Protein AF-0000000077141309 (afdb_homodimer)

Solvent-accessible surface area (backbone atoms only — not comparable to full-atom values): 9921 Å² total; per-residue (Å²): 133,82,77,75,79,78,80,72,70,80,77,68,76,68,70,74,71,60,68,68,66,64,57,69,70,70,73,78,65,66,49,45,68,89,78,40,61,59,68,61,52,51,50,50,42,52,62,64,41,98,41,42,61,44,78,77,42,79,47,78,46,75,51,88,95,36,58,27,34,38,39,37,33,34,36,48,36,58,109,135,80,79,74,80,79,81,74,68,79,76,68,77,69,69,74,70,67,68,66,74,62,62,71,70,68,72,80,66,65,52,46,68,87,78,41,61,59,67,61,52,50,51,49,42,54,63,64,41,98,41,40,62,44,77,76,42,78,46,76,48,75,50,88,95,35,59,25,34,40,39,37,32,34,36,47,37,58,109

Foldseek 3Di:
DPPDPPDPPPPDPPPPPPPPVCPVPVPPDEDDCVNPVVVVVVVVVVPPPQWDKDWPDWDWDDDPPDHIDIDTDIDTHHD/DPPDPPPPPPPPPPPPPPPPPVVVVVPPDEDDCVNPVVVVVVVVVVPPDQWDKDWPDWDWDDDPPDHIDIDTDIDTHHD

Sequence (158 aa):
MRKIPGDTLPKGMKIPAQELENEVKQEVEFITLKDANYVADIREAIENLPYDVEIEELVVKEARNEFPIVQMLLTIHSKMRKIPGDTLPKGMKIPAQELENEVKQEVEFITLKDANYVADIREAIENLPYDVEIEELVVKEARNEFPIVQMLLTIHSK

Organism: Thermoanaerobacter italicus (strain DSM 9252 / Ab9) (NCBI:txid580331)

Secondary structure (DSSP, 8-state):
----------------GGGTT-------PPP-TTT--HHHHHHHHHHTSSSEEEEEEEEEE--TTS--EEEEEEEEE--/----------------GGGTT-------PPP-TTT--HHHHHHHHHHTSSSEEEEEEEEEE--TTS--EEEEEEEEE--

Nearest PDB structures (foldseek):
  7aeb-assembly1_S  TM=5.407E-01  e=8.711E-01  Algoriphagus machipongonensis
  7aeb-assembly1_S  TM=5.550E-01  e=1.179E+00  Algoriphagus machipongonensis
  4b2j-assembly1_A  TM=4.251E-01  e=3.490E+00  Halobacterium salinarum R1
  8zl9-assembly1_D  TM=3.919E-01  e=9.693E+00  African swine fever virus

Structure (mmCIF, N/CA/C/O backbone):
data_AF-0000000077141309-model_v1
#
loop_
_entity.id
_entity.type
_entity.pdbx_description
1 polymer 'Uncharacterized protein'
#
loop_
_atom_site.group_PDB
_atom_site.id
_atom_site.type_symbol
_atom_site.label_atom_id
_atom_site.label_alt_id
_atom_site.label_comp_id
_atom_site.label_asym_id
_atom_site.label_entity_id
_atom_site.label_seq_id
_atom_site.pdbx_PDB_ins_code
_atom_site.Cartn_x
_atom_site.Cartn_y
_atom_site.Cartn_z
_atom_site.occupancy
_atom_site.B_iso_or_equiv
_atom_site.auth_seq_id
_atom_site.auth_comp_id
_atom_site.auth_asym_id
_atom_site.auth_atom_id
_atom_site.pdbx_PDB_model_num
ATOM 1 N N . MET A 1 1 ? -42.156 -76.562 -6.617 1 34.75 1 MET A N 1
ATOM 2 C CA . MET A 1 1 ? -42.062 -75.188 -6.164 1 34.75 1 MET A CA 1
ATOM 3 C C . MET A 1 1 ? -41.031 -74.375 -6.984 1 34.75 1 MET A C 1
ATOM 5 O O . MET A 1 1 ? -39.875 -74.812 -7.094 1 34.75 1 MET A O 1
ATOM 9 N N . ARG A 1 2 ? -41.5 -73.75 -8.102 1 36.56 2 ARG A N 1
ATOM 10 C CA . ARG A 1 2 ? -40.781 -73.125 -9.219 1 36.56 2 ARG A CA 1
ATOM 11 C C . ARG A 1 2 ? -39.906 -71.938 -8.742 1 36.56 2 ARG A C 1
ATOM 13 O O . ARG A 1 2 ? -40.438 -71 -8.188 1 36.56 2 ARG A O 1
ATOM 20 N N . LYS A 1 3 ? -38.75 -72.25 -8.078 1 40.41 3 LYS A N 1
ATOM 21 C CA . LYS A 1 3 ? -37.875 -71.188 -7.602 1 40.41 3 LYS A CA 1
ATOM 22 C C . LYS A 1 3 ? -37.656 -70.125 -8.68 1 40.41 3 LYS A C 1
ATOM 24 O O . LYS A 1 3 ? -37.312 -70.438 -9.82 1 40.41 3 LYS A O 1
ATOM 29 N N . ILE A 1 4 ? -38.406 -69 -8.578 1 39.88 4 ILE A N 1
ATOM 30 C CA . ILE A 1 4 ? -38.312 -67.875 -9.5 1 39.88 4 ILE A CA 1
ATOM 31 C C . ILE A 1 4 ? -36.875 -67.375 -9.562 1 39.88 4 ILE A C 1
ATOM 33 O O . ILE A 1 4 ? -36.219 -67.188 -8.531 1 39.88 4 ILE A O 1
ATOM 37 N N . PRO A 1 5 ? -36.156 -67.562 -10.695 1 38.41 5 PRO A N 1
ATOM 38 C CA . PRO A 1 5 ? -34.781 -67.125 -10.984 1 38.41 5 PRO A CA 1
ATOM 39 C C . PRO A 1 5 ? -34.531 -65.688 -10.648 1 38.41 5 PRO A C 1
ATOM 41 O O . PRO A 1 5 ? -35.438 -64.812 -10.758 1 38.41 5 PRO A O 1
ATOM 44 N N . GLY A 1 6 ? -33.875 -65.312 -9.477 1 37.34 6 GLY A N 1
ATOM 45 C CA . GLY A 1 6 ? -33.406 -64 -9.055 1 37.34 6 GLY A CA 1
ATOM 46 C C . GLY A 1 6 ? -32.938 -63.156 -10.203 1 37.34 6 GLY A C 1
ATOM 47 O O . GLY A 1 6 ? -32.375 -63.656 -11.188 1 37.34 6 GLY A O 1
ATOM 48 N N . ASP A 1 7 ? -33.688 -62.094 -10.555 1 38.88 7 ASP A N 1
ATOM 49 C CA . ASP A 1 7 ? -33.5 -61 -11.516 1 38.88 7 ASP A CA 1
ATOM 50 C C . ASP A 1 7 ? -32.094 -60.438 -11.422 1 38.88 7 ASP A C 1
ATOM 52 O O . ASP A 1 7 ? -31.672 -60 -10.352 1 38.88 7 ASP A O 1
ATOM 56 N N . THR A 1 8 ? -31.047 -61.031 -12.016 1 36.19 8 THR A N 1
ATOM 57 C CA . THR A 1 8 ? -29.703 -60.531 -12.258 1 36.19 8 THR A CA 1
ATOM 58 C C . THR A 1 8 ? -29.734 -59.094 -12.82 1 36.19 8 THR A C 1
ATOM 60 O O . THR A 1 8 ? -30.281 -58.875 -13.898 1 36.19 8 THR A O 1
ATOM 63 N N . LEU A 1 9 ? -30.094 -58.125 -11.922 1 39.19 9 LEU A N 1
ATOM 64 C CA . LEU A 1 9 ? -29.969 -56.75 -12.375 1 39.19 9 LEU A CA 1
ATOM 65 C C . LEU A 1 9 ? -28.719 -56.562 -13.227 1 39.19 9 LEU A C 1
ATOM 67 O O . LEU A 1 9 ? -27.688 -57.156 -12.945 1 39.19 9 LEU A O 1
ATOM 71 N N . PRO A 1 10 ? -28.953 -56.312 -14.477 1 37.38 10 PRO A N 1
ATOM 72 C CA . PRO A 1 10 ? -27.812 -56.094 -15.367 1 37.38 10 PRO A CA 1
ATOM 73 C C . PRO A 1 10 ? -26.766 -55.156 -14.773 1 37.38 10 PRO A C 1
ATOM 75 O O . PRO A 1 10 ? -27.109 -54.219 -14.07 1 37.38 10 PRO A O 1
ATOM 78 N N . LYS A 1 11 ? -25.609 -55.688 -14.391 1 38.94 11 LYS A N 1
ATOM 79 C CA . LYS A 1 11 ? -24.438 -55.125 -13.719 1 38.94 11 LYS A CA 1
ATOM 80 C C . LYS A 1 11 ? -24 -53.812 -14.344 1 38.94 11 LYS A C 1
ATOM 82 O O . LYS A 1 11 ? -23.375 -52.969 -13.688 1 38.94 11 LYS A O 1
ATOM 87 N N . GLY A 1 12 ? -24.109 -53.625 -15.648 1 37.28 12 GLY A N 1
ATOM 88 C CA . GLY A 1 12 ? -23 -52.906 -16.281 1 37.28 12 GLY A CA 1
ATOM 89 C C . GLY A 1 12 ? -23.109 -51.406 -16.141 1 37.28 12 GLY A C 1
ATOM 90 O O . GLY A 1 12 ? -22.438 -50.688 -16.875 1 37.28 12 GLY A O 1
ATOM 91 N N . MET A 1 13 ? -24.234 -50.844 -15.789 1 39.59 13 MET A N 1
ATOM 92 C CA . MET A 1 13 ? -24.094 -49.438 -16.188 1 39.59 13 MET A CA 1
ATOM 93 C C . MET A 1 13 ? -23.031 -48.75 -15.344 1 39.59 13 MET A C 1
ATOM 95 O O . MET A 1 13 ? -23.156 -48.656 -14.125 1 39.59 13 MET A O 1
ATOM 99 N N . LYS A 1 14 ? -21.766 -49.125 -15.562 1 36.81 14 LYS A N 1
ATOM 100 C CA . LYS A 1 14 ? -20.719 -48.312 -14.938 1 36.81 14 LYS A CA 1
ATOM 101 C C . LYS A 1 14 ? -20.984 -46.844 -15.125 1 36.81 14 LYS A C 1
ATOM 103 O O . LYS A 1 14 ? -21.156 -46.375 -16.25 1 36.81 14 LYS A O 1
ATOM 108 N N . ILE A 1 15 ? -21.891 -46.281 -14.336 1 40.81 15 ILE A N 1
ATOM 109 C CA . ILE A 1 15 ? -21.891 -44.812 -14.352 1 40.81 15 ILE A CA 1
ATOM 110 C C . ILE A 1 15 ? -20.453 -44.281 -14.297 1 40.81 15 ILE A C 1
ATOM 112 O O . ILE A 1 15 ? -19.656 -44.75 -13.469 1 40.81 15 ILE A O 1
ATOM 116 N N . PRO A 1 16 ? -19.875 -43.812 -15.523 1 38.94 16 PRO A N 1
ATOM 117 C CA . PRO A 1 16 ? -18.531 -43.25 -15.531 1 38.94 16 PRO A CA 1
ATOM 118 C C . PRO A 1 16 ? -18.266 -42.312 -14.359 1 38.94 16 PRO A C 1
ATOM 120 O O . PRO A 1 16 ? -19.094 -41.438 -14.078 1 38.94 16 PRO A O 1
ATOM 123 N N . ALA A 1 17 ? -17.922 -42.844 -13.258 1 44.03 17 ALA A N 1
ATOM 124 C CA . ALA A 1 17 ? -17.344 -42.031 -12.188 1 44.03 17 ALA A CA 1
ATOM 125 C C . ALA A 1 17 ? -16.453 -40.938 -12.758 1 44.03 17 ALA A C 1
ATOM 127 O O . ALA A 1 17 ? -15.695 -40.312 -12.023 1 44.03 17 ALA A O 1
ATOM 128 N N . GLN A 1 18 ? -16.391 -41.031 -14.102 1 42.16 18 GLN A N 1
ATOM 129 C CA . GLN A 1 18 ? -15.352 -40.125 -14.602 1 42.16 18 GLN A CA 1
ATOM 130 C C . GLN A 1 18 ? -15.602 -38.688 -14.156 1 42.16 18 GLN A C 1
ATOM 132 O O . GLN A 1 18 ? -14.68 -37.875 -14.141 1 42.16 18 GLN A O 1
ATOM 137 N N . GLU A 1 19 ? -16.938 -38.344 -14.188 1 42.16 19 GLU A N 1
ATOM 138 C CA . GLU A 1 19 ? -17.016 -36.875 -14.336 1 42.16 19 GLU A CA 1
ATOM 139 C C . GLU A 1 19 ? -16.516 -36.188 -13.078 1 42.16 19 GLU A C 1
ATOM 141 O O . GLU A 1 19 ? -16.422 -34.938 -13.055 1 42.16 19 GLU A O 1
ATOM 146 N N . LEU A 1 20 ? -16.828 -36.844 -11.945 1 42.56 20 LEU A N 1
ATOM 147 C CA . LEU A 1 20 ? -16.734 -35.875 -10.844 1 42.56 20 LEU A CA 1
ATOM 148 C C . LEU A 1 20 ? -15.312 -35.375 -10.68 1 42.56 20 LEU A C 1
ATOM 150 O O . LEU A 1 20 ? -15.07 -34.438 -9.93 1 42.56 20 LEU A O 1
ATOM 154 N N . GLU A 1 21 ? -14.414 -36.406 -10.891 1 41.47 21 GLU A N 1
ATOM 155 C CA . GLU A 1 21 ? -13.102 -36 -10.422 1 41.47 21 GLU A CA 1
ATOM 156 C C . GLU A 1 21 ? -12.578 -34.812 -11.227 1 41.47 21 GLU A C 1
ATOM 158 O O . GLU A 1 21 ? -11.398 -34.469 -11.156 1 41.47 21 GLU A O 1
ATOM 163 N N . ASN A 1 22 ? -13.156 -34.594 -12.414 1 40.66 22 ASN A N 1
ATOM 164 C CA . ASN A 1 22 ? -12.523 -33.406 -12.961 1 40.66 22 ASN A CA 1
ATOM 165 C C . ASN A 1 22 ? -12.539 -32.25 -11.969 1 40.66 22 ASN A C 1
ATOM 167 O O . ASN A 1 22 ? -13.453 -31.422 -11.992 1 40.66 22 ASN A O 1
ATOM 171 N N . GLU A 1 23 ? -12.852 -32.438 -10.711 1 44.41 23 GLU A N 1
ATOM 172 C CA . GLU A 1 23 ? -12.492 -31.281 -9.898 1 44.41 23 GLU A CA 1
ATOM 173 C C . GLU A 1 23 ? -11.266 -30.562 -10.461 1 44.41 23 GLU A C 1
ATOM 175 O O . GLU A 1 23 ? -10.188 -31.156 -10.562 1 44.41 23 GLU A O 1
ATOM 180 N N . VAL A 1 24 ? -11.344 -29.984 -11.562 1 46.28 24 VAL A N 1
ATOM 181 C CA . VAL A 1 24 ? -10.352 -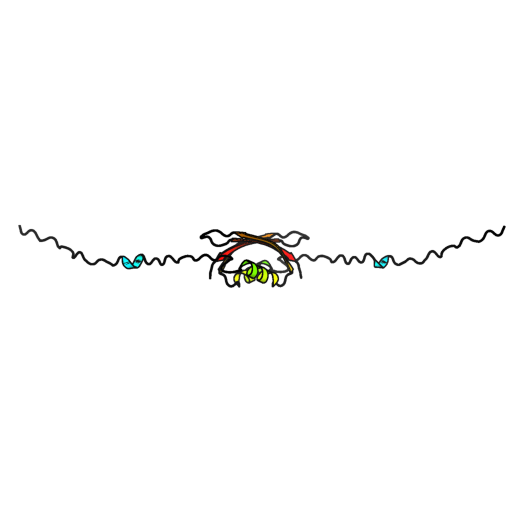29.047 -12.086 1 46.28 24 VAL A CA 1
ATOM 182 C C . VAL A 1 24 ? -9.5 -28.5 -10.938 1 46.28 24 VAL A C 1
ATOM 184 O O . VAL A 1 24 ? -10 -27.797 -10.062 1 46.28 24 VAL A O 1
ATOM 187 N N . LYS A 1 25 ? -8.812 -29.312 -10.156 1 50.09 25 LYS A N 1
ATOM 188 C CA . LYS A 1 25 ? -7.785 -28.719 -9.305 1 50.09 25 LYS A CA 1
ATOM 189 C C . LYS A 1 25 ? -7.277 -27.406 -9.883 1 50.09 25 LYS A C 1
ATOM 191 O O . LYS A 1 25 ? -6.652 -27.391 -10.945 1 50.09 25 LYS A O 1
ATOM 196 N N . GLN A 1 26 ? -7.977 -26.406 -10.008 1 55.06 26 GLN A N 1
ATOM 197 C CA . GLN A 1 26 ? -7.445 -25.094 -10.359 1 55.06 26 GLN A CA 1
ATOM 198 C C . GLN A 1 26 ? -6.059 -24.891 -9.766 1 55.06 26 GLN A C 1
ATOM 200 O O . GLN A 1 26 ? -5.902 -24.859 -8.539 1 55.06 26 GLN A O 1
ATOM 205 N N . GLU A 1 27 ? -5.195 -25.578 -10.383 1 64.31 27 GLU A N 1
ATOM 206 C CA . GLU A 1 27 ? -3.801 -25.328 -10.031 1 64.31 27 GLU A CA 1
ATOM 207 C C . GLU A 1 27 ? -3.572 -23.875 -9.664 1 64.31 27 GLU A C 1
ATOM 209 O O . GLU A 1 27 ? -3.846 -22.969 -10.469 1 64.31 27 GLU A O 1
ATOM 214 N N . VAL A 1 28 ? -3.789 -23.578 -8.414 1 76.38 28 VAL A N 1
ATOM 215 C CA . VAL A 1 28 ? -3.451 -22.234 -7.945 1 76.38 28 VAL A CA 1
ATOM 216 C C . VAL A 1 28 ? -2.018 -21.891 -8.352 1 76.38 28 VAL A C 1
ATOM 218 O O . VAL A 1 28 ? -1.086 -22.641 -8.047 1 76.38 28 VAL A O 1
ATOM 221 N N . GLU A 1 29 ? -1.927 -21.078 -9.359 1 83.19 29 GLU A N 1
ATOM 222 C CA . GLU A 1 29 ? -0.601 -20.594 -9.742 1 83.19 29 GLU A CA 1
ATOM 223 C C . GLU A 1 29 ? -0.151 -19.453 -8.836 1 83.19 29 GLU A C 1
ATOM 225 O O . GLU A 1 29 ? -0.877 -18.484 -8.656 1 83.19 29 GLU A O 1
ATOM 230 N N . PHE A 1 30 ? 0.961 -19.609 -8.266 1 87.62 30 PHE A N 1
ATOM 231 C CA . PHE A 1 30 ? 1.542 -18.594 -7.406 1 87.62 30 PHE A CA 1
ATOM 232 C C . PHE A 1 30 ? 2.488 -17.688 -8.195 1 87.62 30 PHE A C 1
ATOM 234 O O . PHE A 1 30 ? 3.254 -18.172 -9.031 1 87.62 30 PHE A O 1
ATOM 241 N N . ILE A 1 31 ? 2.344 -16.484 -8.031 1 88.06 31 ILE A N 1
ATOM 242 C CA . ILE A 1 31 ? 3.232 -15.516 -8.672 1 88.06 31 ILE A CA 1
ATOM 243 C C . ILE A 1 31 ? 4.406 -15.203 -7.746 1 88.06 31 ILE A C 1
ATOM 245 O O . ILE A 1 31 ? 4.266 -15.227 -6.52 1 88.06 31 ILE A O 1
ATOM 249 N N . THR A 1 32 ? 5.531 -14.945 -8.312 1 89.75 32 THR A N 1
ATOM 250 C CA . THR A 1 32 ? 6.715 -14.5 -7.586 1 89.75 32 THR A CA 1
ATOM 251 C C . THR A 1 32 ? 7.262 -13.211 -8.18 1 89.75 32 THR A C 1
ATOM 253 O O . THR A 1 32 ? 6.832 -12.781 -9.25 1 89.75 32 THR A O 1
ATOM 256 N N . LEU A 1 33 ? 8.203 -12.609 -7.375 1 91.44 33 LEU A N 1
ATOM 257 C CA . LEU A 1 33 ? 8.836 -11.398 -7.879 1 91.44 33 LEU A CA 1
ATOM 258 C C . LEU A 1 33 ? 9.625 -11.68 -9.148 1 91.44 33 LEU A C 1
ATOM 260 O O . LEU A 1 33 ? 9.867 -10.773 -9.953 1 91.44 33 LEU A O 1
ATOM 264 N N . LYS A 1 34 ? 10.023 -12.93 -9.297 1 88.62 34 LYS A N 1
ATOM 265 C CA . LYS A 1 34 ? 10.734 -13.305 -10.516 1 88.62 34 LYS A CA 1
ATOM 266 C C . LYS A 1 34 ? 9.797 -13.281 -11.719 1 88.62 34 LYS A C 1
ATOM 268 O O . LYS A 1 34 ? 10.227 -12.969 -12.836 1 88.62 34 LYS A O 1
ATOM 273 N N . ASP A 1 35 ? 8.555 -13.523 -11.5 1 87.31 35 ASP A N 1
ATOM 274 C CA . ASP A 1 35 ? 7.547 -13.562 -12.562 1 87.31 35 ASP A CA 1
ATOM 275 C C . ASP A 1 35 ? 7.055 -12.156 -12.891 1 87.31 35 ASP A C 1
ATOM 277 O O . ASP A 1 35 ? 6.793 -11.844 -14.055 1 87.31 35 ASP A O 1
ATOM 281 N N . ALA A 1 36 ? 6.922 -11.336 -11.875 1 88.19 36 ALA A N 1
ATOM 282 C CA . ALA A 1 36 ? 6.41 -9.977 -11.984 1 88.19 36 ALA A CA 1
ATOM 283 C C . ALA A 1 36 ? 6.996 -9.078 -10.898 1 88.19 36 ALA A C 1
ATOM 285 O O . ALA A 1 36 ? 7.129 -9.5 -9.742 1 88.19 36 ALA A O 1
ATOM 286 N N . ASN A 1 37 ? 7.34 -7.906 -11.336 1 94.06 37 ASN A N 1
ATOM 287 C CA . ASN A 1 37 ? 7.832 -6.945 -10.352 1 94.06 37 ASN A CA 1
ATOM 288 C C . ASN A 1 37 ? 6.695 -6.141 -9.734 1 94.06 37 ASN A C 1
ATOM 290 O O . ASN A 1 37 ? 6.578 -4.938 -9.969 1 94.06 37 ASN A O 1
ATOM 294 N N . TYR A 1 38 ? 5.918 -6.816 -8.891 1 94.75 38 TYR A N 1
ATOM 295 C CA . TYR A 1 38 ? 4.75 -6.172 -8.305 1 94.75 38 TYR A CA 1
ATOM 296 C C . TYR A 1 38 ? 5.156 -5.145 -7.254 1 94.75 38 TYR A C 1
ATOM 298 O O . TYR A 1 38 ? 4.383 -4.242 -6.93 1 94.75 38 TYR A O 1
ATOM 306 N N . VAL A 1 39 ? 6.41 -5.25 -6.738 1 95.19 39 VAL A N 1
ATOM 307 C CA . VAL A 1 39 ? 6.906 -4.25 -5.793 1 95.19 39 VAL A CA 1
ATOM 308 C C . VAL A 1 39 ? 7.074 -2.908 -6.504 1 95.19 39 VAL A C 1
ATOM 310 O O . VAL A 1 39 ? 6.641 -1.872 -5.992 1 95.19 39 VAL A O 1
ATOM 313 N N . ALA A 1 40 ? 7.652 -2.951 -7.664 1 95.88 40 ALA A N 1
ATOM 314 C CA . ALA A 1 40 ? 7.84 -1.732 -8.453 1 95.88 40 ALA A CA 1
ATOM 315 C C . ALA A 1 40 ? 6.5 -1.144 -8.875 1 95.88 40 ALA A C 1
ATOM 317 O O . ALA A 1 40 ? 6.312 0.075 -8.844 1 95.88 40 ALA A O 1
ATOM 318 N N . ASP A 1 41 ? 5.582 -2.029 -9.25 1 96.25 41 ASP A N 1
ATOM 319 C CA . ASP A 1 41 ? 4.262 -1.582 -9.688 1 96.25 41 ASP A CA 1
ATOM 320 C C . ASP A 1 41 ? 3.506 -0.916 -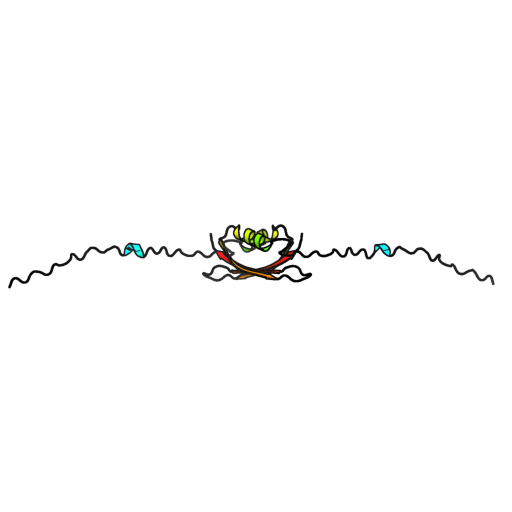8.539 1 96.25 41 ASP A C 1
ATOM 322 O O . ASP A 1 41 ? 2.885 0.132 -8.727 1 96.25 41 ASP A O 1
ATOM 326 N N . ILE A 1 42 ? 3.578 -1.479 -7.359 1 96.81 42 ILE A N 1
ATOM 327 C CA . ILE A 1 42 ? 2.924 -0.935 -6.172 1 96.81 42 ILE A CA 1
ATOM 328 C C . ILE A 1 42 ? 3.516 0.433 -5.84 1 96.81 42 ILE A C 1
ATOM 330 O O . ILE A 1 42 ? 2.781 1.39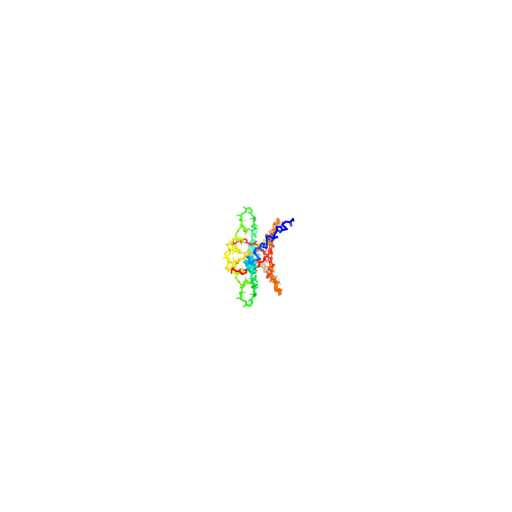2 -5.598 1 96.81 42 ILE A O 1
ATOM 334 N N . ARG A 1 43 ? 4.848 0.561 -5.844 1 96.5 43 ARG A N 1
ATOM 335 C CA . ARG A 1 43 ? 5.52 1.823 -5.562 1 96.5 43 ARG A CA 1
ATOM 336 C C . ARG A 1 43 ? 5.086 2.908 -6.543 1 96.5 43 ARG A C 1
ATOM 338 O O . ARG A 1 43 ? 4.781 4.031 -6.137 1 96.5 43 ARG A O 1
ATOM 345 N N . GLU A 1 44 ? 5.062 2.529 -7.719 1 96.88 44 GLU A N 1
ATOM 346 C CA . GLU A 1 44 ? 4.668 3.482 -8.75 1 96.88 44 GLU A CA 1
ATOM 347 C C . GLU A 1 44 ? 3.227 3.945 -8.555 1 96.88 44 GLU A C 1
ATOM 349 O O . GLU A 1 44 ? 2.928 5.133 -8.688 1 96.88 44 GLU A O 1
ATOM 354 N N . ALA A 1 45 ? 2.367 3.035 -8.289 1 96.81 45 ALA A N 1
ATOM 355 C CA . ALA A 1 45 ? 0.967 3.373 -8.047 1 96.81 45 ALA A CA 1
ATOM 356 C C . ALA A 1 45 ? 0.833 4.363 -6.895 1 96.81 45 ALA A C 1
ATOM 358 O O . ALA A 1 45 ? 0.061 5.324 -6.977 1 96.81 45 ALA A O 1
ATOM 359 N N . ILE A 1 46 ? 1.63 4.121 -5.824 1 96.56 46 ILE A N 1
ATOM 360 C CA . ILE A 1 46 ? 1.565 4.953 -4.629 1 96.56 46 ILE A CA 1
ATOM 361 C C . ILE A 1 46 ? 2.176 6.324 -4.918 1 96.56 46 ILE A C 1
ATOM 363 O O . ILE A 1 46 ? 1.654 7.348 -4.473 1 96.56 46 ILE A O 1
ATOM 367 N N . GLU A 1 47 ? 3.184 6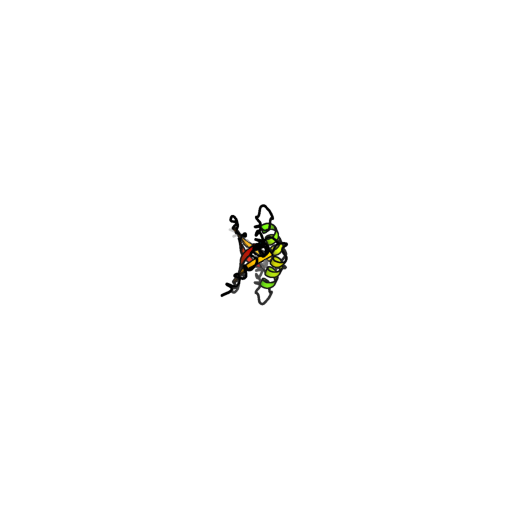.379 -5.695 1 94 47 GLU A N 1
ATOM 368 C CA . GLU A 1 47 ? 3.877 7.625 -6.02 1 94 47 GLU A CA 1
ATOM 369 C C . GLU A 1 47 ? 3.037 8.5 -6.941 1 94 47 GLU A C 1
ATOM 371 O O . GLU A 1 47 ? 3.266 9.711 -7.039 1 94 47 GLU A O 1
ATOM 376 N N . ASN A 1 48 ? 2.129 7.898 -7.535 1 95.88 48 ASN A N 1
ATOM 377 C CA . ASN A 1 48 ? 1.304 8.633 -8.484 1 95.88 48 ASN A CA 1
ATOM 378 C C . ASN A 1 48 ? 0.047 9.195 -7.82 1 95.88 48 ASN A C 1
ATOM 380 O O . ASN A 1 48 ? -0.765 9.852 -8.477 1 95.88 48 ASN A O 1
ATOM 384 N N . LEU A 1 49 ? -0.093 8.969 -6.617 1 95.75 49 LEU A N 1
ATOM 385 C CA . LEU A 1 49 ? -1.213 9.547 -5.883 1 95.75 49 LEU A CA 1
ATOM 386 C C . LEU A 1 49 ? -1.104 11.07 -5.844 1 95.75 49 LEU A C 1
ATOM 388 O O . LEU A 1 49 ? -0.008 11.617 -5.961 1 95.75 49 LEU A O 1
ATOM 392 N N . PRO A 1 50 ? -2.217 11.758 -5.699 1 93.81 50 PRO A N 1
ATOM 393 C CA . PRO A 1 50 ? -2.191 13.219 -5.648 1 93.81 50 PRO A CA 1
ATOM 394 C C . PRO A 1 50 ? -1.726 13.758 -4.297 1 93.81 50 PRO A C 1
ATOM 396 O O . PRO A 1 50 ? -2.184 14.812 -3.855 1 93.81 50 PRO A O 1
ATOM 399 N N . TYR A 1 51 ? -0.904 12.969 -3.617 1 93.31 51 TYR A N 1
ATOM 400 C CA . TYR A 1 51 ? -0.25 13.297 -2.355 1 93.31 51 TYR A CA 1
ATOM 401 C C . TYR A 1 51 ? 1.251 13.047 -2.438 1 93.31 51 TYR A C 1
ATOM 403 O O . TYR A 1 51 ? 1.721 12.344 -3.34 1 93.31 51 TYR A O 1
ATOM 411 N N . ASP A 1 52 ? 1.895 13.75 -1.562 1 93.25 52 ASP A N 1
ATOM 412 C CA . ASP A 1 52 ? 3.273 13.336 -1.327 1 93.25 52 ASP A CA 1
ATOM 413 C C . ASP A 1 52 ? 3.338 12.195 -0.315 1 93.25 52 ASP A C 1
ATOM 415 O O . ASP A 1 52 ? 3.047 12.391 0.867 1 93.25 52 ASP A O 1
ATOM 419 N N . VAL A 1 53 ? 3.619 11.062 -0.812 1 95.31 53 VAL A N 1
ATOM 420 C CA . VAL A 1 53 ? 3.623 9.875 0.037 1 95.31 53 VAL A CA 1
ATOM 421 C C . VAL A 1 53 ? 5.059 9.398 0.26 1 95.31 53 VAL A C 1
ATOM 423 O O . VAL A 1 53 ? 5.832 9.273 -0.693 1 95.31 53 VAL A O 1
ATOM 426 N N . GLU A 1 54 ? 5.379 9.242 1.458 1 95.56 54 GLU A N 1
ATOM 427 C CA . GLU A 1 54 ? 6.66 8.648 1.816 1 95.56 54 GLU A CA 1
ATOM 428 C C . GLU A 1 54 ? 6.492 7.188 2.225 1 95.56 54 GLU A C 1
ATOM 430 O O . GLU A 1 54 ? 5.77 6.883 3.178 1 95.56 54 GLU A O 1
ATOM 435 N N . ILE A 1 55 ? 7.188 6.332 1.504 1 96.62 55 ILE A N 1
ATOM 436 C CA . ILE A 1 55 ? 7.184 4.922 1.874 1 96.62 55 ILE A CA 1
ATOM 437 C C . ILE A 1 55 ? 8.266 4.656 2.916 1 96.62 55 ILE A C 1
ATOM 439 O O . ILE A 1 55 ? 9.461 4.688 2.602 1 96.62 55 ILE A O 1
ATOM 443 N N . GLU A 1 56 ? 7.867 4.332 4.062 1 96.38 56 GLU A N 1
ATOM 444 C CA . GLU A 1 56 ? 8.797 4.133 5.168 1 96.38 56 GLU A CA 1
ATOM 445 C C . GLU A 1 56 ? 9.336 2.705 5.191 1 96.38 56 GLU A C 1
ATOM 447 O O . GLU A 1 56 ? 10.477 2.469 5.598 1 96.38 56 GLU A O 1
ATOM 452 N N . GLU A 1 57 ? 8.391 1.868 4.949 1 97.19 57 GLU A N 1
ATOM 453 C CA . GLU A 1 57 ? 8.734 0.45 4.957 1 97.19 57 GLU A CA 1
ATOM 454 C C . GLU A 1 57 ? 7.957 -0.313 3.887 1 97.19 57 GLU A C 1
ATOM 456 O O . GLU A 1 57 ? 6.77 -0.06 3.674 1 97.19 57 GLU A O 1
ATOM 461 N N . LEU A 1 58 ? 8.578 -1.211 3.191 1 96.62 58 LEU A N 1
ATOM 462 C CA . LEU A 1 58 ? 7.988 -2.162 2.258 1 96.62 58 LEU A CA 1
ATOM 463 C C . LEU A 1 58 ? 8.703 -3.506 2.324 1 96.62 58 LEU A C 1
ATOM 465 O O . LEU A 1 58 ? 9.875 -3.611 1.945 1 96.62 58 LEU A O 1
ATOM 469 N N . VAL A 1 59 ? 8.031 -4.461 2.893 1 97 59 VAL A N 1
ATOM 470 C CA . VAL A 1 59 ? 8.609 -5.789 3.098 1 97 59 VAL A CA 1
ATOM 471 C C . VAL A 1 59 ? 7.805 -6.828 2.322 1 97 59 VAL A C 1
ATOM 473 O O . VAL A 1 59 ? 6.574 -6.852 2.398 1 97 59 VAL A O 1
ATOM 476 N N . VAL A 1 60 ? 8.508 -7.609 1.636 1 97.12 60 VAL A N 1
ATOM 477 C CA . VAL A 1 60 ? 7.867 -8.68 0.876 1 97.12 60 VAL A CA 1
ATOM 478 C C . VAL A 1 60 ? 8.211 -10.031 1.498 1 97.12 60 VAL A C 1
ATOM 480 O O . VAL A 1 60 ? 9.367 -10.297 1.814 1 97.12 60 VAL A O 1
ATOM 483 N N . LYS A 1 61 ? 7.215 -10.805 1.687 1 96.5 61 LYS A N 1
ATOM 484 C CA . LYS A 1 61 ? 7.398 -12.18 2.125 1 96.5 61 LYS A CA 1
ATOM 485 C C . LYS A 1 61 ? 6.938 -13.164 1.055 1 96.5 61 LYS A C 1
ATOM 487 O O . LYS A 1 61 ? 5.754 -13.203 0.705 1 96.5 61 LYS A O 1
ATOM 492 N N . GLU A 1 62 ? 7.848 -13.883 0.515 1 94.5 62 GLU A N 1
ATOM 493 C CA . GLU A 1 62 ? 7.539 -14.938 -0.444 1 94.5 62 GLU A CA 1
ATOM 494 C C . GLU A 1 62 ? 7.84 -16.312 0.136 1 94.5 62 GLU A C 1
A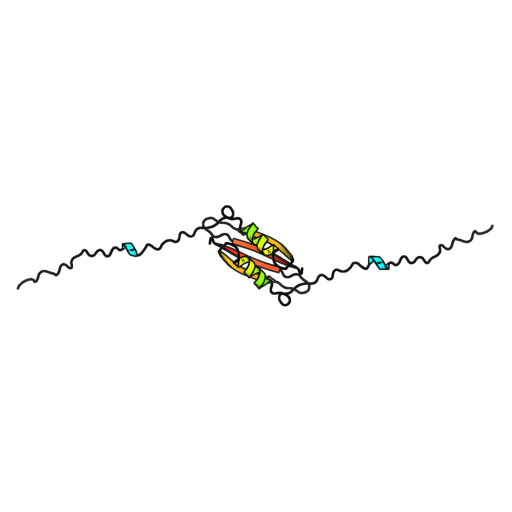TOM 496 O O . GLU A 1 62 ? 8.82 -16.484 0.861 1 94.5 62 GLU A O 1
ATOM 501 N N . ALA A 1 63 ? 7.016 -17.172 -0.076 1 91 63 ALA A N 1
ATOM 502 C CA . ALA A 1 63 ? 7.223 -18.562 0.311 1 91 63 ALA A CA 1
ATOM 503 C C . ALA A 1 63 ? 6.734 -19.516 -0.78 1 91 63 ALA A C 1
ATOM 505 O O . ALA A 1 63 ? 5.93 -19.125 -1.631 1 91 63 ALA A O 1
ATOM 506 N N . ARG A 1 64 ? 7.324 -20.641 -0.779 1 88.81 64 ARG A N 1
ATOM 507 C CA . ARG A 1 64 ? 6.922 -21.641 -1.76 1 88.81 64 ARG A CA 1
ATOM 508 C C . ARG A 1 64 ? 5.453 -22.016 -1.594 1 88.81 64 ARG A C 1
ATOM 510 O O . ARG A 1 64 ? 4.977 -22.203 -0.472 1 88.81 64 ARG A O 1
ATOM 517 N N . ASN A 1 65 ? 4.75 -22.016 -2.703 1 88.12 65 ASN A N 1
ATOM 518 C CA . ASN A 1 65 ? 3.348 -22.406 -2.758 1 88.12 65 ASN A CA 1
ATOM 519 C C . ASN A 1 65 ? 2.473 -21.5 -1.899 1 88.12 65 ASN A C 1
ATOM 521 O O . ASN A 1 65 ? 1.528 -21.969 -1.257 1 88.12 65 ASN A O 1
ATOM 525 N N . GLU A 1 66 ? 2.9 -20.406 -1.64 1 90.94 66 GLU A N 1
ATOM 526 C CA . GLU A 1 66 ? 2.121 -19.375 -0.965 1 90.94 66 GLU A CA 1
ATOM 527 C C . GLU A 1 66 ? 2.059 -18.094 -1.798 1 90.94 66 GLU A C 1
ATOM 529 O O . GLU A 1 66 ? 2.979 -17.797 -2.564 1 90.94 66 GLU A O 1
ATOM 534 N N . PHE A 1 67 ? 0.993 -17.422 -1.682 1 94.69 67 PHE A N 1
ATOM 535 C CA . PHE A 1 67 ? 0.932 -16.109 -2.303 1 94.69 67 PHE A CA 1
ATOM 536 C C . PHE A 1 67 ? 1.854 -15.125 -1.587 1 94.69 67 PHE A C 1
ATOM 538 O O . PHE A 1 67 ? 1.938 -15.125 -0.357 1 94.69 67 PHE A O 1
ATOM 545 N N . PRO A 1 68 ? 2.537 -14.336 -2.303 1 96.69 68 PRO A N 1
ATOM 546 C CA . PRO A 1 68 ? 3.371 -13.312 -1.659 1 96.69 68 PRO A CA 1
ATOM 547 C C . PRO A 1 68 ? 2.564 -12.359 -0.785 1 96.69 68 PRO A C 1
ATOM 549 O O . PRO A 1 68 ? 1.442 -11.984 -1.141 1 96.69 68 PRO A O 1
ATOM 552 N N . ILE A 1 69 ? 3.158 -11.977 0.318 1 96.69 69 ILE A N 1
ATOM 553 C CA . ILE A 1 69 ? 2.588 -10.984 1.22 1 96.69 69 ILE A CA 1
ATOM 554 C C . ILE A 1 69 ? 3.449 -9.727 1.21 1 96.69 69 ILE A C 1
ATOM 556 O O . ILE A 1 69 ? 4.676 -9.805 1.312 1 96.69 69 ILE A O 1
ATOM 560 N N . VAL A 1 70 ? 2.783 -8.57 1.053 1 97.56 70 VAL A N 1
ATOM 561 C CA . VAL A 1 70 ? 3.475 -7.289 1.073 1 97.56 70 VAL A CA 1
ATOM 562 C C . VAL A 1 70 ? 2.996 -6.461 2.266 1 97.56 70 VAL A C 1
ATOM 564 O O . VAL A 1 70 ? 1.795 -6.25 2.439 1 97.56 70 VAL A O 1
ATOM 567 N N . GLN A 1 71 ? 3.943 -6.082 3.088 1 97.69 71 GLN A N 1
ATOM 568 C CA . GLN A 1 71 ? 3.688 -5.156 4.188 1 97.69 71 GLN A CA 1
ATOM 569 C C . GLN A 1 71 ? 4.289 -3.781 3.9 1 97.69 71 GLN A C 1
ATOM 571 O O . GLN A 1 71 ? 5.473 -3.672 3.58 1 97.69 71 GLN A O 1
ATOM 576 N N . MET A 1 72 ? 3.404 -2.754 4.043 1 97.88 72 MET A N 1
ATOM 577 C CA . MET A 1 72 ? 3.895 -1.41 3.752 1 97.88 72 MET A CA 1
ATOM 578 C C . MET A 1 72 ? 3.498 -0.435 4.855 1 97.88 72 MET A C 1
ATOM 580 O O . MET A 1 72 ? 2.42 -0.559 5.438 1 97.88 72 MET A O 1
ATOM 584 N N . LEU A 1 73 ? 4.406 0.448 5.105 1 97.75 73 LEU A N 1
ATOM 585 C CA . LEU A 1 73 ? 4.184 1.602 5.969 1 97.75 73 LEU A CA 1
ATOM 586 C C . LEU A 1 73 ? 4.379 2.904 5.199 1 97.75 73 LEU A C 1
ATOM 588 O O . LEU A 1 73 ? 5.449 3.143 4.637 1 97.75 73 LEU A O 1
ATOM 592 N N . LEU A 1 74 ? 3.342 3.727 5.188 1 97.62 74 LEU A N 1
ATOM 593 C CA . LEU A 1 74 ? 3.334 4.965 4.418 1 97.62 74 LEU A CA 1
ATOM 594 C C . LEU A 1 74 ? 3.09 6.168 5.324 1 97.62 74 LEU A C 1
ATOM 596 O O . LEU A 1 74 ? 2.299 6.09 6.266 1 97.62 74 LEU A O 1
ATOM 600 N N . THR A 1 75 ? 3.734 7.23 5.023 1 97.12 75 THR A N 1
ATOM 601 C CA . THR A 1 75 ? 3.4 8.531 5.594 1 97.12 75 THR A CA 1
ATOM 602 C C . THR A 1 75 ? 2.832 9.461 4.523 1 97.12 75 THR A C 1
ATOM 604 O O . THR A 1 75 ? 3.389 9.57 3.43 1 97.12 75 THR A O 1
ATOM 607 N N . ILE A 1 76 ? 1.727 10.078 4.883 1 95.44 76 ILE A N 1
ATOM 608 C CA . ILE A 1 76 ? 1.024 10.914 3.914 1 95.44 76 ILE A CA 1
ATOM 609 C C . ILE A 1 76 ? 1.296 12.391 4.211 1 95.44 76 ILE A C 1
ATOM 611 O O . ILE A 1 76 ? 1.087 12.852 5.332 1 95.44 76 ILE A O 1
ATOM 615 N N . HIS A 1 77 ? 1.782 13.086 3.121 1 92.25 77 HIS A N 1
ATOM 616 C CA . HIS A 1 77 ? 2.035 14.523 3.193 1 92.25 77 HIS A CA 1
ATOM 617 C C . HIS A 1 77 ? 1.112 15.297 2.256 1 92.25 77 HIS A C 1
ATOM 619 O O . HIS A 1 77 ? 0.713 14.773 1.209 1 92.25 77 HIS A O 1
ATOM 625 N N . SER A 1 78 ? 0.74 16.406 2.771 1 82.69 78 SER A N 1
ATOM 626 C CA . SER A 1 78 ? 0.039 17.281 1.835 1 82.69 78 SER A CA 1
ATOM 627 C C . SER A 1 78 ? 0.976 17.781 0.745 1 82.69 78 SER A C 1
ATOM 629 O O . SER A 1 78 ? 2.16 18.016 0.998 1 82.69 78 SER A O 1
ATOM 631 N N . LYS A 1 79 ? 0.469 17.688 -0.501 1 76.75 79 LYS A N 1
ATOM 632 C CA . LYS A 1 79 ? 1.292 18.266 -1.557 1 76.75 79 LYS A CA 1
ATOM 633 C C . LYS A 1 79 ? 1.309 19.797 -1.462 1 76.75 79 LYS A C 1
ATOM 635 O O . LYS A 1 79 ? 0.328 20.406 -1.034 1 76.75 79 LYS A O 1
ATOM 640 N N . MET B 1 1 ? 49.188 69.188 25.094 1 34.53 1 MET B N 1
ATOM 641 C CA . MET B 1 1 ? 48.875 67.75 24.891 1 34.53 1 MET B CA 1
ATOM 642 C C . MET B 1 1 ? 47.438 67.562 24.469 1 34.53 1 MET B C 1
ATOM 644 O O . MET B 1 1 ? 46.5 67.875 25.234 1 34.53 1 MET B O 1
ATOM 648 N N . ARG B 1 2 ? 47.156 67.875 23.156 1 36.34 2 ARG B N 1
ATOM 649 C CA . ARG B 1 2 ? 45.875 67.938 22.469 1 36.34 2 ARG B CA 1
ATOM 650 C C . ARG B 1 2 ? 45.156 66.625 22.484 1 36.34 2 ARG B C 1
ATOM 652 O O . ARG B 1 2 ? 45.688 65.625 22 1 36.34 2 ARG B O 1
ATOM 659 N N . LYS B 1 3 ? 44.469 66.312 23.594 1 40.53 3 LYS B N 1
ATOM 660 C CA . LYS B 1 3 ? 43.625 65.125 23.703 1 40.53 3 LYS B CA 1
ATOM 661 C C . LYS B 1 3 ? 42.719 64.938 22.469 1 40.53 3 LYS B C 1
ATOM 663 O O . LYS B 1 3 ? 42 65.875 22.094 1 40.53 3 LYS B O 1
ATOM 668 N N . ILE B 1 4 ? 43.219 64.188 21.422 1 39.53 4 ILE B N 1
ATOM 669 C CA . ILE B 1 4 ? 42.469 63.906 20.219 1 39.53 4 ILE B CA 1
ATOM 670 C C . ILE B 1 4 ? 41.156 63.25 20.578 1 39.53 4 ILE B C 1
ATOM 672 O O . ILE B 1 4 ? 41.094 62.375 21.453 1 39.53 4 ILE B O 1
ATOM 676 N N . PRO B 1 5 ? 40 63.906 20.359 1 39.34 5 PRO B N 1
ATOM 677 C CA . PRO B 1 5 ? 38.594 63.438 20.562 1 39.34 5 PRO B CA 1
ATOM 678 C C . PRO B 1 5 ? 38.344 62.062 20 1 39.34 5 PRO B C 1
ATOM 680 O O . PRO B 1 5 ? 38.969 61.656 19.016 1 39.34 5 PRO B O 1
ATOM 683 N N . GLY B 1 6 ? 38.219 61 20.812 1 37.19 6 GLY B N 1
ATOM 684 C CA . GLY B 1 6 ? 37.781 59.625 20.547 1 37.19 6 GLY B CA 1
ATOM 685 C C . GLY B 1 6 ? 36.719 59.562 19.469 1 37.19 6 GLY B C 1
ATOM 686 O O . GLY B 1 6 ? 35.875 60.469 19.328 1 37.19 6 GLY B O 1
ATOM 687 N N . ASP B 1 7 ? 37.031 58.938 18.266 1 38.34 7 ASP B N 1
ATOM 688 C CA . ASP B 1 7 ? 36.281 58.562 17.078 1 38.34 7 ASP B CA 1
ATOM 689 C C . ASP B 1 7 ? 34.969 57.875 17.453 1 38.34 7 ASP B C 1
ATOM 691 O O . ASP B 1 7 ? 34.969 56.781 18.047 1 38.34 7 ASP B O 1
ATOM 695 N N . THR B 1 8 ? 33.938 58.531 18 1 36.97 8 THR B N 1
ATOM 696 C CA . THR B 1 8 ? 32.594 58.031 18.203 1 36.97 8 THR B CA 1
ATOM 697 C C . THR B 1 8 ? 32.062 57.375 16.906 1 36.97 8 THR B C 1
ATOM 699 O O . THR B 1 8 ? 31.953 58.062 15.883 1 36.97 8 THR B O 1
ATOM 702 N N . LEU B 1 9 ? 32.594 56.156 16.594 1 38.59 9 LEU B N 1
ATOM 703 C CA . LEU B 1 9 ? 31.984 55.438 15.5 1 38.59 9 LEU B CA 1
ATOM 704 C C . LEU B 1 9 ? 30.469 55.594 15.516 1 38.59 9 LEU B C 1
ATOM 706 O O . LEU B 1 9 ? 29.844 55.562 16.578 1 38.59 9 LEU B O 1
ATOM 710 N N . PRO B 1 10 ? 30 56.344 14.523 1 37.06 10 PRO B N 1
ATOM 711 C CA . PRO B 1 10 ? 28.547 56.531 14.43 1 37.06 10 PRO B CA 1
ATOM 712 C C . PRO B 1 10 ? 27.766 55.219 14.656 1 37.06 10 PRO B C 1
ATOM 714 O O . PRO B 1 10 ? 28.234 54.156 14.281 1 37.06 10 PRO B O 1
ATOM 717 N N . LYS B 1 11 ? 27.047 55.125 15.742 1 38.97 11 LYS B N 1
ATOM 718 C CA . LYS B 1 11 ? 26.234 54.031 16.312 1 38.97 11 LYS B CA 1
ATOM 719 C C . LYS B 1 11 ? 25.328 53.406 15.258 1 38.97 11 LYS B C 1
ATOM 721 O O . LYS B 1 11 ? 24.922 52.25 15.406 1 38.97 11 LYS B O 1
ATOM 726 N N . GLY B 1 12 ? 24.781 54.156 14.328 1 37.38 12 GLY B N 1
ATOM 727 C CA . GLY B 1 12 ? 23.406 53.844 13.977 1 37.38 12 GLY B CA 1
ATOM 728 C C . GLY B 1 12 ? 23.281 52.656 13.031 1 37.38 12 GLY B C 1
ATOM 729 O O . GLY B 1 12 ? 22.25 52.438 12.414 1 37.38 12 GLY B O 1
ATOM 730 N N . MET B 1 13 ? 24.328 52.219 12.344 1 40.12 13 MET B N 1
ATOM 731 C CA . MET B 1 13 ? 23.781 51.438 11.25 1 40.12 13 MET B CA 1
ATOM 732 C C . MET B 1 13 ? 23.094 50.188 11.781 1 40.12 13 MET B C 1
ATOM 734 O O . MET B 1 13 ? 23.734 49.312 12.367 1 40.12 13 MET B O 1
ATOM 738 N N . LYS B 1 14 ? 22 50.375 12.547 1 37 14 LYS B N 1
ATOM 739 C CA . LYS B 1 14 ? 21.219 49.188 12.859 1 37 14 LYS B CA 1
ATOM 740 C C . LYS B 1 14 ? 21 48.344 11.617 1 37 14 LYS B C 1
ATOM 742 O O . LYS B 1 14 ? 20.484 48.812 10.609 1 37 14 LYS B O 1
ATOM 747 N N . ILE B 1 15 ? 22.016 47.562 11.211 1 40.12 15 ILE B N 1
ATOM 748 C CA . ILE B 1 15 ? 21.688 46.531 10.242 1 40.12 15 ILE B CA 1
ATOM 749 C C . ILE B 1 15 ? 20.375 45.844 10.641 1 40.12 15 ILE B C 1
ATOM 751 O O . ILE B 1 15 ? 20.188 45.5 11.805 1 40.12 15 ILE B O 1
ATOM 755 N N . PRO B 1 16 ? 19.203 46.25 9.914 1 39.31 16 PRO B N 1
ATOM 756 C CA . PRO B 1 16 ? 17.922 45.562 10.188 1 39.31 16 PRO B CA 1
ATOM 757 C C . PRO B 1 16 ? 18.078 44.062 10.359 1 39.31 16 PRO B C 1
ATOM 759 O O . PRO B 1 16 ? 18.766 43.406 9.562 1 39.31 16 PRO B O 1
ATOM 762 N N . ALA B 1 17 ? 18.375 43.656 11.562 1 42.44 17 ALA B N 1
ATOM 763 C CA . ALA B 1 17 ? 18.234 42.25 11.93 1 42.44 17 ALA B CA 1
ATOM 764 C C . ALA B 1 17 ? 17.016 41.625 11.242 1 42.44 17 ALA B C 1
ATOM 766 O O . ALA B 1 17 ? 16.609 40.5 11.586 1 42.44 17 ALA B O 1
ATOM 767 N N . GLN B 1 18 ? 16.312 42.531 10.594 1 42.56 18 GLN B N 1
ATOM 768 C CA . GLN B 1 18 ? 15.031 41.969 10.195 1 42.56 18 GLN B CA 1
ATOM 769 C C . GLN B 1 18 ? 15.242 40.719 9.312 1 42.56 18 GLN B C 1
ATOM 771 O O . GLN B 1 18 ? 14.289 40 9.016 1 42.56 18 GLN B O 1
ATOM 776 N N . GLU B 1 19 ? 16.359 40.844 8.5 1 42.03 19 GLU B N 1
ATOM 777 C CA . GLU B 1 19 ? 16.141 39.875 7.422 1 42.03 19 GLU B CA 1
ATOM 778 C C . GLU B 1 19 ? 16.141 38.438 7.949 1 42.03 19 GLU B C 1
ATOM 780 O O . GLU B 1 19 ? 15.984 37.5 7.176 1 42.03 19 GLU B O 1
ATOM 785 N N . LEU B 1 20 ? 16.984 38.281 9 1 40.72 20 LEU B N 1
ATOM 786 C CA . LEU B 1 20 ? 17.328 36.844 9.078 1 40.72 20 LEU B CA 1
ATOM 787 C C . LEU B 1 20 ? 16.094 36 9.18 1 40.72 20 LEU B C 1
ATOM 789 O O . LEU B 1 20 ? 16.016 34.938 8.555 1 40.72 20 LEU B O 1
ATOM 793 N N . GLU B 1 21 ? 15.43 36.125 10.43 1 40.28 21 GLU B N 1
ATOM 794 C CA . GLU B 1 21 ? 14.664 34.969 10.852 1 40.28 21 GLU B CA 1
ATOM 795 C C . GLU B 1 21 ? 13.414 34.781 10 1 40.28 21 GLU B C 1
ATOM 797 O O . G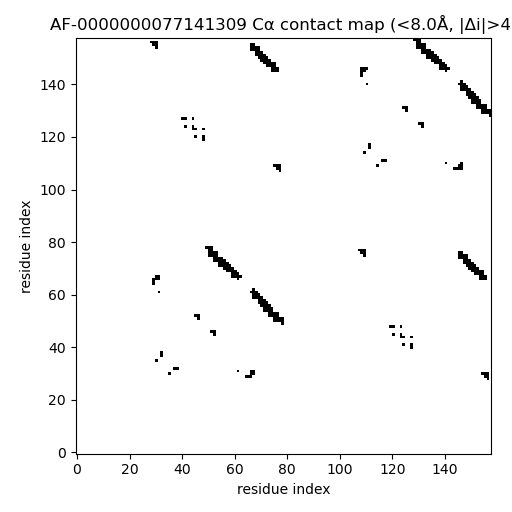LU B 1 21 ? 12.305 35.094 10.445 1 40.28 21 GLU B O 1
ATOM 802 N N . ASN B 1 22 ? 13.156 35.562 9.023 1 39.97 22 ASN B N 1
ATOM 803 C CA . ASN B 1 22 ? 12 35.031 8.32 1 39.97 22 ASN B CA 1
ATOM 804 C C . ASN B 1 22 ? 12.141 33.531 8.102 1 39.97 22 ASN B C 1
ATOM 806 O O . ASN B 1 22 ? 12.68 33.094 7.078 1 39.97 22 ASN B O 1
ATOM 810 N N . GLU B 1 23 ? 12.961 32.781 8.828 1 43.91 23 GLU B N 1
ATOM 811 C CA . GLU B 1 23 ? 12.711 31.344 8.734 1 43.91 23 GLU B CA 1
ATOM 812 C C . GLU B 1 23 ? 11.242 31.078 8.398 1 43.91 23 GLU B C 1
ATOM 814 O O . GLU B 1 23 ? 10.352 31.422 9.172 1 43.91 23 GLU B O 1
ATOM 819 N N . VAL B 1 24 ? 10.773 31.438 7.328 1 45.66 24 VAL B N 1
ATOM 820 C CA . VAL B 1 24 ? 9.492 30.969 6.82 1 45.66 24 VAL B CA 1
ATOM 821 C C . VAL B 1 24 ? 9.109 29.672 7.539 1 45.66 24 VAL B C 1
ATOM 823 O O . VAL B 1 24 ? 9.758 28.641 7.371 1 45.66 24 VAL B O 1
ATOM 826 N N . LYS B 1 25 ? 9 29.609 8.836 1 50.47 25 LYS B N 1
ATOM 827 C CA . LYS B 1 25 ? 8.32 28.469 9.422 1 50.47 25 LYS B CA 1
ATOM 828 C C . LYS B 1 25 ? 7.336 27.844 8.43 1 50.47 25 LYS B C 1
ATOM 830 O O . LYS B 1 25 ? 6.328 28.453 8.086 1 50.47 25 LYS B O 1
ATOM 835 N N . GLN B 1 26 ? 7.719 27.344 7.371 1 54.81 26 GLN B N 1
ATOM 836 C CA . GLN B 1 26 ? 6.816 26.578 6.523 1 54.81 26 GLN B CA 1
ATOM 837 C C . GLN B 1 26 ? 5.805 25.797 7.359 1 54.81 26 GLN B C 1
ATOM 839 O O . GLN B 1 26 ? 6.184 24.938 8.156 1 54.81 26 GLN B O 1
ATOM 844 N N . GLU B 1 27 ? 4.941 26.547 7.82 1 63.78 27 GLU B N 1
ATOM 845 C CA . GLU B 1 27 ? 3.816 25.906 8.5 1 63.78 27 GLU B CA 1
ATOM 846 C C . GLU B 1 27 ? 3.49 24.562 7.879 1 63.78 27 GLU B C 1
ATOM 848 O O . GLU B 1 27 ? 3.217 24.469 6.68 1 63.78 27 GLU B O 1
ATOM 853 N N . VAL B 1 28 ? 4.18 23.562 8.359 1 76.19 28 VAL B N 1
ATOM 854 C CA . VAL B 1 28 ? 3.832 22.203 7.934 1 76.19 28 VAL B CA 1
ATOM 855 C C . VAL B 1 28 ? 2.332 21.984 8.102 1 76.19 28 VAL B C 1
ATOM 857 O O . VAL B 1 28 ? 1.785 22.188 9.188 1 76.19 28 VAL B O 1
ATOM 860 N N . GLU B 1 29 ? 1.654 22 6.984 1 83.12 29 GLU B N 1
ATOM 861 C CA . GLU B 1 29 ? 0.236 21.656 7.035 1 83.12 29 GLU B CA 1
ATOM 862 C C . GLU B 1 29 ? 0.035 20.141 7.039 1 83.12 29 GLU B C 1
ATOM 864 O O . GLU B 1 29 ? 0.57 19.438 6.18 1 83.12 29 GLU B O 1
ATOM 869 N N . PHE B 1 30 ? -0.659 19.688 8 1 87.88 30 PHE B N 1
ATOM 870 C CA . PHE B 1 30 ? -0.964 18.266 8.117 1 87.88 30 PHE B CA 1
ATOM 871 C C . PHE B 1 30 ? -2.305 17.953 7.473 1 87.88 30 PHE B C 1
ATOM 873 O O . PHE B 1 30 ? -3.271 18.703 7.629 1 87.88 30 PHE B O 1
ATOM 880 N N . ILE B 1 31 ? -2.307 17.016 6.707 1 87.81 31 ILE B N 1
ATOM 881 C CA . ILE B 1 31 ? -3.539 16.562 6.07 1 87.81 31 ILE B CA 1
ATOM 882 C C . ILE B 1 31 ? -4.223 15.516 6.957 1 87.81 31 ILE B C 1
ATOM 884 O O . ILE B 1 31 ? -3.555 14.75 7.656 1 87.81 31 ILE B O 1
ATOM 888 N N . THR B 1 32 ? -5.52 15.484 6.93 1 89.81 32 THR B N 1
ATOM 889 C CA . THR B 1 32 ? -6.324 14.469 7.605 1 89.81 32 THR B CA 1
ATOM 890 C C . THR B 1 32 ? -7.289 13.805 6.633 1 89.81 32 THR B C 1
ATOM 892 O O . THR B 1 32 ? -7.449 14.258 5.496 1 89.81 32 THR B O 1
ATOM 895 N N . LEU B 1 33 ? -7.852 12.664 7.172 1 91.44 33 LEU B N 1
ATOM 896 C CA . LEU B 1 33 ? -8.836 11.984 6.344 1 91.44 33 LEU B CA 1
ATOM 897 C C . LEU B 1 33 ? -10.055 12.867 6.094 1 91.44 33 LEU B C 1
ATOM 899 O O . LEU B 1 33 ? -10.773 12.68 5.113 1 91.44 33 LEU B O 1
ATOM 903 N N . LYS B 1 34 ? -10.258 13.805 6.992 1 88.62 34 LYS B N 1
ATOM 904 C CA . LYS B 1 34 ? -11.359 14.742 6.797 1 88.62 34 LYS B CA 1
ATOM 905 C C . LYS B 1 34 ? -11.078 15.688 5.629 1 88.62 34 LYS B C 1
ATOM 907 O O . LYS B 1 34 ? -12 16.094 4.922 1 88.62 34 LYS B O 1
ATOM 912 N N . ASP B 1 35 ? -9.828 15.961 5.355 1 87.44 35 ASP B N 1
ATOM 913 C CA . ASP B 1 35 ? -9.406 16.859 4.285 1 87.44 35 ASP B CA 1
ATOM 914 C C . ASP B 1 35 ? -9.352 16.125 2.947 1 87.44 35 ASP B C 1
ATOM 916 O O . ASP B 1 35 ? -9.68 16.703 1.907 1 87.44 35 ASP B O 1
ATOM 920 N N . ALA B 1 36 ? -8.922 14.906 2.99 1 88.44 36 ALA B N 1
ATOM 921 C CA . ALA B 1 36 ? -8.75 14.062 1.807 1 88.44 36 ALA B CA 1
ATOM 922 C C . ALA B 1 36 ? -8.938 12.586 2.146 1 88.44 36 ALA B C 1
ATOM 924 O O . ALA B 1 36 ? -8.469 12.117 3.186 1 88.44 36 ALA B O 1
ATOM 925 N N . ASN B 1 37 ? -9.625 11.953 1.27 1 94 37 ASN B N 1
ATOM 926 C CA . ASN B 1 37 ? -9.797 10.516 1.467 1 94 37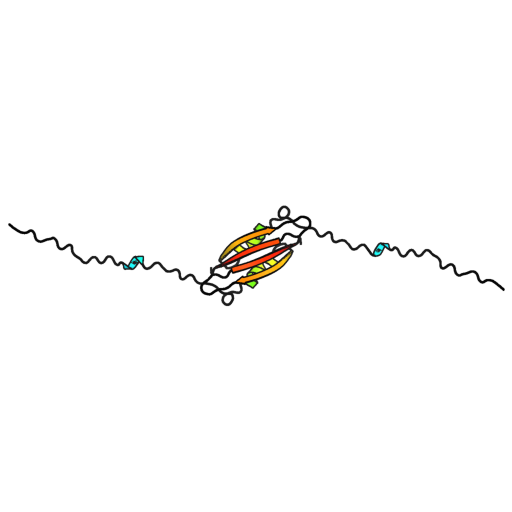 ASN B CA 1
ATOM 927 C C . ASN B 1 37 ? -8.672 9.727 0.814 1 94 37 ASN B C 1
ATOM 929 O O . ASN B 1 37 ? -8.891 9.008 -0.167 1 94 37 ASN B O 1
ATOM 933 N N . TYR B 1 38 ? -7.5 9.805 1.416 1 94.69 38 TYR B N 1
ATOM 934 C CA . TYR B 1 38 ? -6.328 9.156 0.843 1 94.69 38 TYR B CA 1
ATOM 935 C C . TYR B 1 38 ? -6.414 7.645 0.996 1 94.69 38 TYR B C 1
ATOM 937 O O . TYR B 1 38 ? -5.758 6.902 0.265 1 94.69 38 TYR B O 1
ATOM 945 N N . VAL B 1 39 ? -7.273 7.156 1.938 1 95.31 39 VAL B N 1
ATOM 946 C CA . VAL B 1 39 ? -7.473 5.719 2.09 1 95.31 39 VAL B CA 1
ATOM 947 C C . VAL B 1 39 ? -8.164 5.156 0.848 1 95.31 39 VAL B C 1
ATOM 949 O O . VAL B 1 39 ? -7.738 4.141 0.298 1 95.31 39 VAL B O 1
ATOM 952 N N . ALA B 1 40 ? -9.188 5.852 0.425 1 95.81 40 ALA B N 1
ATOM 953 C CA . ALA B 1 40 ? -9.914 5.426 -0.771 1 95.81 40 ALA B CA 1
ATOM 954 C C . ALA B 1 40 ? -9.023 5.504 -2.008 1 95.81 40 ALA B C 1
ATOM 956 O O . ALA B 1 40 ? -9.055 4.613 -2.859 1 95.81 40 ALA B O 1
ATOM 957 N N . ASP B 1 41 ? -8.219 6.566 -2.082 1 96.25 41 ASP B N 1
ATOM 958 C CA . ASP B 1 41 ? -7.332 6.746 -3.225 1 96.25 41 ASP B CA 1
ATOM 959 C C . ASP B 1 41 ? -6.277 5.645 -3.277 1 96.25 41 ASP B C 1
ATOM 961 O O . ASP B 1 41 ? -5.992 5.102 -4.348 1 96.25 41 ASP B O 1
ATOM 965 N N . ILE B 1 42 ? -5.719 5.277 -2.145 1 96.88 42 ILE B N 1
ATOM 966 C CA . ILE B 1 42 ? -4.719 4.223 -2.051 1 96.88 42 ILE B CA 1
ATOM 967 C C . ILE B 1 42 ? -5.332 2.889 -2.475 1 96.88 42 ILE B C 1
ATOM 969 O O . ILE B 1 42 ? -4.742 2.15 -3.266 1 96.88 42 ILE B O 1
ATOM 973 N N . ARG B 1 43 ? -6.547 2.568 -1.968 1 96.56 43 ARG B N 1
ATOM 974 C CA . ARG B 1 43 ? -7.238 1.332 -2.318 1 96.56 43 ARG B CA 1
ATOM 975 C C . ARG B 1 43 ? -7.473 1.244 -3.822 1 96.56 43 ARG B C 1
ATOM 977 O O . ARG B 1 43 ? -7.234 0.2 -4.434 1 96.56 43 ARG B O 1
ATOM 984 N N . GLU B 1 44 ? -7.887 2.295 -4.309 1 97 44 GLU B N 1
ATOM 985 C CA . GLU B 1 44 ? -8.156 2.332 -5.742 1 97 44 GLU B CA 1
ATOM 986 C C . GLU B 1 44 ? -6.879 2.113 -6.551 1 97 44 GLU B C 1
ATOM 988 O O . GLU B 1 44 ? -6.879 1.372 -7.535 1 97 44 GLU B O 1
ATOM 993 N N . ALA B 1 45 ? -5.84 2.787 -6.18 1 96.88 45 ALA B N 1
ATOM 994 C CA . ALA B 1 45 ? -4.559 2.623 -6.859 1 96.88 45 ALA B CA 1
ATOM 995 C C . ALA B 1 45 ? -4.113 1.165 -6.844 1 96.88 45 ALA B C 1
ATOM 997 O O . ALA B 1 45 ? -3.633 0.646 -7.855 1 96.88 45 ALA B O 1
ATOM 998 N N . ILE B 1 46 ? -4.312 0.496 -5.676 1 96.75 46 ILE B N 1
ATOM 999 C CA . ILE B 1 46 ? -3.885 -0.888 -5.508 1 96.75 46 ILE B CA 1
ATOM 1000 C C . ILE B 1 46 ? -4.785 -1.812 -6.32 1 96.75 46 ILE B C 1
ATOM 1002 O O . ILE B 1 46 ? -4.309 -2.766 -6.941 1 96.75 46 ILE B O 1
ATOM 1006 N N . GLU B 1 47 ? -6.039 -1.522 -6.391 1 94.31 47 GLU B N 1
ATOM 1007 C CA . GLU B 1 47 ? -7.008 -2.348 -7.105 1 94.31 47 GLU B CA 1
ATOM 1008 C C . GLU B 1 47 ? -6.812 -2.248 -8.617 1 94.31 47 GLU B C 1
ATOM 1010 O O . GLU B 1 47 ? -7.254 -3.123 -9.367 1 94.31 47 GLU B O 1
ATOM 1015 N N . ASN B 1 48 ? -6.172 -1.242 -8.984 1 96 48 ASN B N 1
ATOM 1016 C CA . ASN B 1 48 ? -5.98 -1.024 -10.414 1 96 48 ASN B CA 1
ATOM 1017 C C . ASN B 1 48 ? -4.68 -1.653 -10.906 1 96 48 ASN B C 1
ATOM 1019 O O . ASN B 1 48 ? -4.359 -1.576 -12.094 1 96 48 ASN B O 1
ATOM 1023 N N . LEU B 1 49 ? -3.996 -2.25 -10.078 1 95.88 49 LEU B N 1
ATOM 1024 C CA . LEU B 1 49 ? -2.791 -2.963 -10.492 1 95.88 49 LEU B CA 1
ATOM 1025 C C . LEU B 1 49 ? -3.137 -4.129 -11.406 1 95.88 49 LEU B C 1
ATOM 1027 O O . LEU B 1 49 ? -4.25 -4.656 -11.359 1 95.88 49 LEU B O 1
ATOM 1031 N N . PRO B 1 50 ? -2.205 -4.543 -12.25 1 94 50 PRO B N 1
ATOM 1032 C CA . PRO B 1 50 ? -2.461 -5.664 -13.156 1 94 50 PRO B CA 1
ATOM 1033 C C . PRO B 1 50 ? -2.373 -7.02 -12.461 1 94 50 PRO B C 1
ATOM 1035 O O . PRO B 1 50 ? -1.949 -8.008 -13.078 1 94 50 PRO B O 1
ATOM 1038 N N . TYR B 1 51 ? -2.684 -7.043 -11.164 1 93.56 51 TYR B N 1
ATOM 1039 C CA . TYR B 1 51 ? -2.766 -8.219 -10.305 1 93.56 51 TYR B CA 1
ATOM 1040 C C . TYR B 1 51 ? -4.086 -8.25 -9.547 1 93.56 51 TYR B C 1
ATOM 1042 O O . TYR B 1 51 ? -4.781 -7.238 -9.453 1 93.56 51 TYR B O 1
ATOM 1050 N N . ASP B 1 52 ? -4.398 -9.453 -9.18 1 93.5 52 ASP B N 1
ATOM 1051 C CA . ASP B 1 52 ? -5.438 -9.555 -8.164 1 93.5 52 ASP B CA 1
ATOM 1052 C C . ASP B 1 52 ? -4.848 -9.383 -6.762 1 93.5 52 ASP B C 1
ATOM 1054 O O . ASP B 1 52 ? -4.098 -10.234 -6.289 1 93.5 52 ASP B O 1
ATOM 1058 N N . VAL B 1 53 ? -5.117 -8.258 -6.199 1 95.5 53 VAL B N 1
ATOM 1059 C CA . VAL B 1 53 ? -4.535 -7.938 -4.898 1 95.5 53 VAL B CA 1
ATOM 1060 C C . VAL B 1 53 ? -5.617 -7.996 -3.822 1 95.5 53 VAL B C 1
ATOM 1062 O O . VAL B 1 53 ? -6.695 -7.418 -3.982 1 95.5 53 VAL B O 1
ATOM 1065 N N . GLU B 1 54 ? -5.328 -8.734 -2.852 1 95.69 54 GLU B N 1
ATOM 1066 C CA . GLU B 1 54 ? -6.191 -8.75 -1.676 1 95.69 54 GLU B CA 1
ATOM 1067 C C . GLU B 1 54 ? -5.609 -7.91 -0.546 1 95.69 54 GLU B C 1
ATOM 1069 O O . GLU B 1 54 ? -4.5 -8.172 -0.078 1 95.69 54 GLU B O 1
ATOM 1074 N N . ILE B 1 55 ? -6.391 -6.914 -0.123 1 96.75 55 ILE B N 1
ATOM 1075 C CA . ILE B 1 55 ? -5.977 -6.109 1.022 1 96.75 55 ILE B CA 1
ATOM 1076 C C . ILE B 1 55 ? -6.43 -6.785 2.314 1 96.75 55 ILE B C 1
ATOM 1078 O O . ILE B 1 55 ? -7.625 -6.82 2.621 1 96.75 55 ILE B O 1
ATOM 1082 N N . GLU B 1 56 ? -5.535 -7.223 3.064 1 96.5 56 GLU B N 1
ATOM 1083 C CA . GLU B 1 56 ? -5.832 -7.961 4.289 1 96.5 56 GLU B CA 1
ATOM 1084 C C . GLU B 1 56 ? -6.047 -7.016 5.465 1 96.5 56 GLU B C 1
ATOM 1086 O O . GLU B 1 56 ? -6.84 -7.305 6.363 1 96.5 56 GLU B O 1
ATOM 1091 N N . GLU B 1 57 ? -5.176 -6.07 5.449 1 97.25 57 GLU B N 1
ATOM 1092 C CA . GLU B 1 57 ? -5.23 -5.09 6.527 1 97.25 57 GLU B CA 1
ATOM 1093 C C . GLU B 1 57 ? -4.879 -3.693 6.027 1 97.25 57 GLU B C 1
ATOM 1095 O O . GLU B 1 57 ? -3.977 -3.531 5.203 1 97.25 57 GLU B O 1
ATOM 1100 N N . LEU B 1 58 ? -5.562 -2.686 6.453 1 96.69 58 LEU B N 1
ATOM 1101 C CA . LEU B 1 58 ? -5.281 -1.271 6.238 1 96.69 58 LEU B CA 1
ATOM 1102 C C . LEU B 1 58 ? -5.637 -0.448 7.473 1 96.69 58 LEU B C 1
ATOM 1104 O O . LEU B 1 58 ? -6.812 -0.343 7.836 1 96.69 58 LEU B O 1
ATOM 1108 N N . VAL B 1 59 ? -4.637 0.029 8.133 1 97.06 59 VAL B N 1
ATOM 1109 C CA . VAL B 1 59 ? -4.812 0.772 9.375 1 97.06 59 VAL B CA 1
ATOM 1110 C C . VAL B 1 59 ? -4.266 2.189 9.211 1 97.06 59 VAL B C 1
ATOM 1112 O O . VAL B 1 59 ? -3.148 2.379 8.727 1 97.06 59 VAL B O 1
ATOM 1115 N N . VAL B 1 60 ? -5.051 3.082 9.602 1 97 60 VAL B N 1
ATOM 1116 C CA . VAL B 1 60 ? -4.637 4.48 9.547 1 97 60 VAL B CA 1
ATOM 1117 C C . VAL B 1 60 ? -4.426 5.016 10.961 1 97 60 VAL B C 1
ATOM 1119 O O . VAL B 1 60 ? -5.258 4.805 11.844 1 97 60 VAL B O 1
ATOM 1122 N N . LYS B 1 61 ? -3.344 5.633 11.148 1 96.56 61 LYS B N 1
ATOM 1123 C CA . LYS B 1 61 ? -3.068 6.332 12.398 1 96.56 61 LYS B CA 1
ATOM 1124 C C . LYS B 1 61 ? -2.957 7.84 12.172 1 96.56 61 LYS B C 1
ATOM 1126 O O . LYS B 1 61 ? -2.074 8.297 11.445 1 96.56 61 LYS B O 1
ATOM 1131 N N . GLU B 1 62 ? -3.85 8.562 12.727 1 94.38 62 GLU B N 1
ATOM 1132 C CA . GLU B 1 62 ? -3.811 10.016 12.688 1 94.38 62 GLU B CA 1
ATOM 1133 C C . GLU B 1 62 ? -3.576 10.602 14.078 1 94.38 62 GLU B C 1
ATOM 1135 O O . GLU B 1 62 ? -4.094 10.078 15.07 1 94.38 62 GLU B O 1
ATOM 1140 N N . ALA B 1 63 ? -2.795 11.5 14.141 1 91.19 63 ALA B N 1
ATOM 1141 C CA . ALA B 1 63 ? -2.561 12.242 15.375 1 91.19 63 ALA B CA 1
ATOM 1142 C C . ALA B 1 63 ? -2.434 13.734 15.109 1 91.19 63 ALA B C 1
ATOM 1144 O O . ALA B 1 63 ? -2.166 14.148 13.984 1 91.19 63 ALA B O 1
ATOM 1145 N N . ARG B 1 64 ? -2.754 14.453 16.125 1 88.88 64 ARG B N 1
ATOM 1146 C CA . ARG B 1 64 ? -2.646 15.906 15.992 1 88.88 64 ARG B CA 1
ATOM 1147 C C . ARG B 1 64 ? -1.212 16.328 15.688 1 88.88 64 ARG B C 1
ATOM 1149 O O . ARG B 1 64 ? -0.266 15.805 16.281 1 88.88 64 ARG B O 1
ATOM 1156 N N . ASN B 1 65 ? -1.07 17.172 14.68 1 88.31 65 ASN B N 1
ATOM 1157 C CA . ASN B 1 65 ? 0.211 17.75 14.289 1 88.31 65 ASN B CA 1
ATOM 1158 C C . ASN B 1 65 ? 1.191 16.672 13.828 1 88.31 65 ASN B C 1
ATOM 11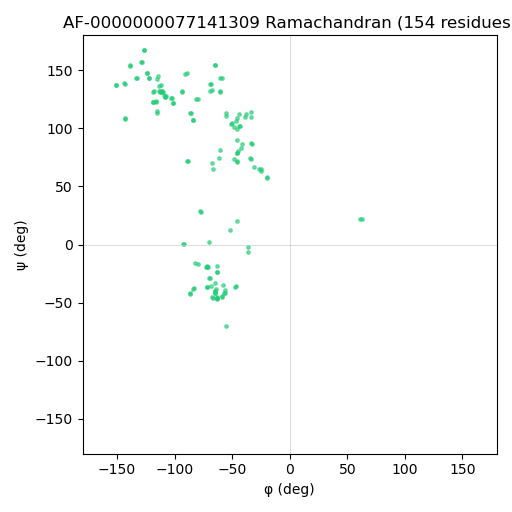60 O O . ASN B 1 65 ? 2.389 16.766 14.102 1 88.31 65 ASN B O 1
ATOM 1164 N N . GLU B 1 66 ? 0.726 15.625 13.453 1 91.31 66 GLU B N 1
ATOM 1165 C CA . GLU B 1 66 ? 1.523 14.562 12.852 1 91.31 66 GLU B CA 1
ATOM 1166 C C . GLU B 1 66 ? 0.986 14.188 11.477 1 91.31 66 GLU B C 1
ATOM 1168 O O . GLU B 1 66 ? -0.215 14.297 11.219 1 91.31 66 GLU B O 1
ATOM 1173 N N . PHE B 1 67 ? 1.863 13.82 10.641 1 94.5 67 PHE B N 1
ATOM 1174 C CA . PHE B 1 67 ? 1.41 13.266 9.367 1 94.5 67 PHE B CA 1
ATOM 1175 C C . PHE B 1 67 ? 0.737 11.914 9.57 1 94.5 67 PHE B C 1
ATOM 1177 O O . PHE B 1 67 ? 1.202 11.102 10.375 1 94.5 67 PHE B O 1
ATOM 1184 N N . PRO B 1 68 ? -0.308 11.68 8.914 1 96.62 68 PRO B N 1
ATOM 1185 C CA . PRO B 1 68 ? -0.945 10.367 9.016 1 96.62 68 PRO B CA 1
ATOM 1186 C C . PRO B 1 68 ? -0.027 9.227 8.57 1 96.62 68 PRO B C 1
ATOM 1188 O O . PRO B 1 68 ? 0.745 9.383 7.621 1 96.62 68 PRO B O 1
ATOM 1191 N N . ILE B 1 69 ? -0.151 8.117 9.266 1 96.69 69 ILE B N 1
ATOM 1192 C CA . ILE B 1 69 ? 0.568 6.895 8.922 1 96.69 69 ILE B CA 1
ATOM 1193 C C . ILE B 1 69 ? -0.422 5.824 8.477 1 96.69 69 ILE B C 1
ATOM 1195 O O . ILE B 1 69 ? -1.447 5.605 9.125 1 96.69 69 ILE B O 1
ATOM 1199 N N . VAL B 1 70 ? -0.106 5.195 7.34 1 97.5 70 VAL B N 1
ATOM 1200 C CA . VAL B 1 70 ? -0.933 4.113 6.82 1 97.5 70 VAL B CA 1
ATOM 1201 C C . VAL B 1 70 ? -0.132 2.812 6.809 1 97.5 70 VAL B C 1
ATOM 1203 O O . VAL B 1 70 ? 0.968 2.76 6.254 1 97.5 70 VAL B O 1
ATOM 1206 N N . GLN B 1 71 ? -0.671 1.812 7.477 1 97.69 71 GLN B N 1
ATOM 1207 C CA . GLN B 1 71 ? -0.118 0.462 7.441 1 97.69 71 GLN B CA 1
ATOM 1208 C C . GLN B 1 71 ? -1.02 -0.481 6.652 1 97.69 71 GLN B C 1
ATOM 1210 O O . GLN B 1 71 ? -2.221 -0.563 6.91 1 97.69 71 GLN B O 1
ATOM 1215 N N . MET B 1 72 ? -0.373 -1.186 5.688 1 97.88 72 MET B N 1
ATOM 1216 C CA . MET B 1 72 ? -1.176 -2.084 4.863 1 97.88 72 MET B CA 1
ATOM 1217 C C . MET B 1 72 ? -0.507 -3.449 4.738 1 97.88 72 MET B C 1
ATOM 1219 O O . MET B 1 72 ? 0.721 -3.543 4.707 1 97.88 72 MET B O 1
ATOM 1223 N N . LEU B 1 73 ? -1.353 -4.434 4.723 1 97.75 73 LEU B N 1
ATOM 1224 C CA . LEU B 1 73 ? -0.976 -5.809 4.41 1 97.75 73 LEU B CA 1
ATOM 1225 C C . LEU B 1 73 ? -1.714 -6.305 3.174 1 97.75 73 LEU B C 1
ATOM 1227 O O . LEU B 1 73 ? -2.947 -6.309 3.139 1 97.75 73 LEU B O 1
ATOM 1231 N N . LEU B 1 74 ? -0.937 -6.727 2.168 1 97.69 74 LEU B N 1
ATOM 1232 C CA . LEU B 1 74 ? -1.489 -7.141 0.884 1 97.69 74 LEU B CA 1
ATOM 1233 C C . LEU B 1 74 ? -1.089 -8.578 0.557 1 97.69 74 LEU B C 1
ATOM 1235 O O . LEU B 1 74 ? 0.035 -8.992 0.847 1 97.69 74 LEU B O 1
ATOM 1239 N N . THR B 1 75 ? -1.976 -9.273 -0.032 1 97.12 75 THR B N 1
ATOM 1240 C CA . THR B 1 75 ? -1.66 -10.547 -0.674 1 97.12 75 THR B CA 1
ATOM 1241 C C . THR B 1 75 ? -1.791 -10.438 -2.189 1 97.12 75 THR B C 1
ATOM 1243 O O . THR B 1 75 ? -2.787 -9.914 -2.695 1 97.12 75 THR B O 1
ATOM 1246 N N . ILE B 1 76 ? -0.766 -10.914 -2.859 1 95.5 76 ILE B N 1
ATOM 1247 C CA . ILE B 1 76 ? -0.72 -10.773 -4.312 1 95.5 76 ILE B CA 1
ATOM 1248 C C . ILE B 1 76 ? -1.088 -12.102 -4.969 1 95.5 76 ILE B C 1
ATOM 1250 O O . ILE B 1 76 ? -0.482 -13.133 -4.676 1 95.5 76 ILE B O 1
ATOM 1254 N N . HIS B 1 77 ? -2.115 -11.984 -5.871 1 92.44 77 HIS B N 1
ATOM 1255 C CA . HIS B 1 77 ? -2.561 -13.133 -6.648 1 92.44 77 HIS B CA 1
ATOM 1256 C C . HIS B 1 77 ? -2.283 -12.938 -8.133 1 92.44 77 HIS B C 1
ATOM 1258 O O . HIS B 1 77 ? -2.252 -11.805 -8.617 1 92.44 77 HIS B O 1
ATOM 1264 N N . SER B 1 78 ? -1.981 -14.031 -8.719 1 82.81 78 SER B N 1
ATOM 1265 C CA . SER B 1 78 ? -1.924 -13.953 -10.18 1 82.81 78 SER B CA 1
ATOM 1266 C C . SER B 1 78 ? -3.314 -13.766 -10.773 1 82.81 78 SER B C 1
ATOM 1268 O O . SER B 1 78 ? -4.297 -14.305 -10.258 1 82.81 78 SER B O 1
ATOM 1270 N N . LYS B 1 79 ? -3.379 -12.758 -11.703 1 77 79 LYS B N 1
ATOM 1271 C CA . LYS B 1 79 ? -4.664 -12.625 -12.383 1 77 79 LYS B CA 1
ATOM 1272 C C . LYS B 1 79 ? -4.91 -13.789 -13.336 1 77 79 LYS B C 1
ATOM 1274 O O . LYS B 1 79 ? -3.965 -14.336 -13.906 1 77 79 LYS B O 1
#

Radius of gyration: 35.98 Å; Cα contacts (8 Å, |Δi|>4): 185; chains: 2; bounding box: 91×143×41 Å

pLDDT: mean 75.59, std 25.14, range [34.53, 97.88]